Protein AF-A0A955AUF7-F1 (afdb_monomer)

Mean predicted aligned error: 3.5 Å

Solvent-accessible surface area (backbone atoms only — not comparable to full-atom values): 9701 Å² total; per-residue (Å²): 118,64,71,70,59,35,54,52,52,51,51,49,51,53,54,51,50,49,65,68,40,87,87,53,82,34,75,46,76,50,72,71,61,43,32,75,68,65,45,39,61,60,53,25,54,39,35,70,68,66,56,42,58,31,38,39,34,46,24,47,36,54,42,56,31,44,36,44,27,71,62,45,78,72,43,81,55,60,90,87,61,53,71,69,61,31,49,79,70,43,36,46,74,57,91,65,33,29,38,47,52,71,48,54,57,55,47,38,52,54,53,50,53,43,64,74,75,54,76,51,98,85,74,62,87,44,51,40,57,49,41,41,52,50,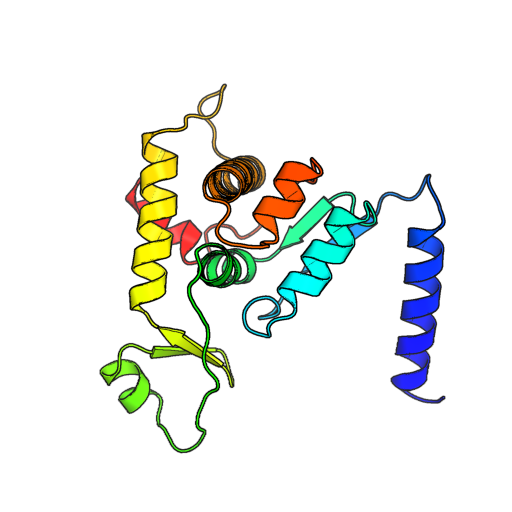6,48,52,40,57,76,66,63,60,54,80,30,56,45,29,34,23,42,77,64,71,30,52,42,38,30,88,53,36,73,67,21,68,57,29,50,47,46,68,75,70,108

Structure (mmCIF, N/CA/C/O backbone):
data_AF-A0A955AUF7-F1
#
_entry.id   AF-A0A955AUF7-F1
#
loop_
_atom_site.group_PDB
_atom_site.id
_atom_site.type_symbol
_atom_site.label_atom_id
_atom_site.label_alt_id
_atom_site.label_comp_id
_atom_site.label_asym_id
_atom_site.label_entity_id
_atom_site.label_seq_id
_atom_site.pdbx_PDB_ins_code
_atom_site.Cartn_x
_atom_site.Cartn_y
_atom_site.Cartn_z
_atom_site.occupancy
_atom_site.B_iso_or_equiv
_atom_site.auth_seq_id
_atom_site.auth_comp_id
_atom_site.auth_asym_id
_atom_site.auth_atom_id
_atom_site.pdbx_PDB_model_num
ATOM 1 N N . THR A 1 1 ? -7.597 -32.572 1.538 1.00 73.12 1 THR A N 1
ATOM 2 C CA . THR A 1 1 ? -6.349 -32.199 0.827 1.00 73.12 1 THR A CA 1
ATOM 3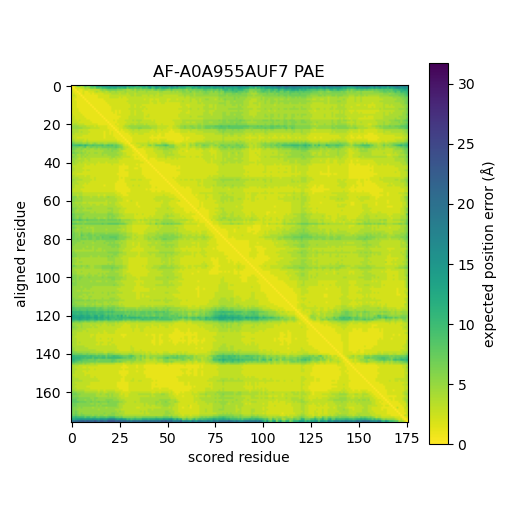 C C . THR A 1 1 ? -5.137 -32.463 1.723 1.00 73.12 1 THR A C 1
ATOM 5 O O . THR A 1 1 ? -5.316 -32.687 2.919 1.00 73.12 1 THR A O 1
ATOM 8 N N . ALA A 1 2 ? -3.921 -32.522 1.165 1.00 88.75 2 ALA A N 1
ATOM 9 C CA . ALA A 1 2 ? -2.657 -32.735 1.894 1.00 88.75 2 ALA A CA 1
ATOM 10 C C . ALA A 1 2 ? -1.643 -31.613 1.581 1.00 88.75 2 ALA A C 1
ATOM 12 O O . ALA A 1 2 ? -1.865 -30.840 0.648 1.00 88.75 2 ALA A O 1
ATOM 13 N N . PHE A 1 3 ? -0.553 -31.528 2.357 1.00 93.56 3 PHE A N 1
ATOM 14 C CA . PHE A 1 3 ? 0.503 -30.503 2.242 1.00 93.56 3 PHE A CA 1
ATOM 15 C C . PHE A 1 3 ? -0.054 -29.069 2.311 1.00 93.56 3 PHE A C 1
ATOM 17 O O . PHE A 1 3 ? -0.939 -28.799 3.125 1.00 93.56 3 PHE A O 1
ATOM 24 N N . SER A 1 4 ? 0.416 -28.157 1.458 1.00 95.75 4 SER A N 1
ATOM 25 C CA . SER A 1 4 ? -0.012 -26.751 1.438 1.00 95.75 4 SER A CA 1
ATOM 26 C C . SER A 1 4 ? -1.510 -26.576 1.186 1.00 95.75 4 SER A C 1
ATOM 28 O O . SER A 1 4 ? -2.111 -25.628 1.679 1.00 95.75 4 SER A O 1
ATOM 30 N N . GLY A 1 5 ? -2.160 -27.534 0.515 1.00 97.50 5 GLY A N 1
ATOM 31 C CA . GLY A 1 5 ? -3.614 -27.526 0.354 1.00 97.50 5 GLY A CA 1
ATOM 32 C C . GLY A 1 5 ? -4.388 -27.765 1.657 1.00 97.50 5 GLY A C 1
ATOM 33 O O . GLY A 1 5 ? -5.571 -27.440 1.716 1.00 97.50 5 GLY A O 1
ATOM 34 N N . ARG A 1 6 ? -3.767 -28.349 2.693 1.00 97.06 6 ARG A N 1
ATOM 35 C CA . ARG A 1 6 ? -4.351 -28.435 4.044 1.00 97.06 6 ARG A CA 1
ATOM 36 C C . ARG A 1 6 ? -4.133 -27.135 4.809 1.00 97.06 6 ARG A C 1
ATOM 38 O O . ARG A 1 6 ? -5.089 -26.605 5.356 1.00 97.06 6 ARG A O 1
ATOM 45 N N . GLN A 1 7 ? -2.913 -26.604 4.758 1.00 97.31 7 GLN A N 1
ATOM 46 C CA . GLN A 1 7 ? -2.559 -25.338 5.405 1.00 97.31 7 GLN A CA 1
ATOM 47 C C . GLN A 1 7 ? -3.433 -24.182 4.900 1.00 97.31 7 GLN A C 1
ATOM 49 O O . GLN A 1 7 ? -3.896 -23.375 5.694 1.00 97.31 7 GLN A O 1
ATOM 54 N N . LEU A 1 8 ? -3.737 -24.141 3.597 1.00 97.38 8 LEU A N 1
ATOM 55 C CA . LEU A 1 8 ? -4.660 -23.154 3.032 1.00 97.38 8 LEU A CA 1
ATOM 56 C C . LEU A 1 8 ? -6.083 -23.290 3.600 1.00 97.38 8 LEU A C 1
ATOM 58 O O . LEU A 1 8 ? -6.727 -22.287 3.891 1.00 97.38 8 LEU A O 1
ATOM 62 N N . GLY A 1 9 ? -6.570 -24.522 3.774 1.00 98.00 9 GLY A N 1
ATOM 63 C CA . GLY A 1 9 ? -7.883 -24.776 4.373 1.00 98.00 9 GLY A CA 1
ATOM 64 C C . GLY A 1 9 ? -7.945 -24.370 5.847 1.00 98.00 9 GLY A C 1
ATOM 65 O O . GLY A 1 9 ? -8.932 -23.780 6.276 1.00 98.00 9 GLY A O 1
ATOM 66 N N . GLU A 1 10 ? -6.878 -24.636 6.603 1.00 97.44 10 GLU A N 1
ATOM 67 C CA . GLU A 1 10 ? -6.734 -24.202 7.998 1.00 97.44 10 GLU A CA 1
ATOM 68 C C . GLU A 1 10 ? -6.674 -22.670 8.099 1.00 97.44 10 GLU A C 1
ATOM 70 O O . GLU A 1 10 ? -7.403 -22.083 8.895 1.00 97.44 10 GLU A O 1
ATOM 75 N N . ALA A 1 11 ? -5.896 -22.005 7.237 1.00 97.38 11 ALA A N 1
ATOM 76 C CA . ALA A 1 11 ? -5.833 -20.544 7.175 1.00 97.38 11 ALA A CA 1
ATOM 77 C C . ALA A 1 11 ? -7.196 -19.917 6.837 1.00 97.38 11 ALA A C 1
ATOM 79 O O . ALA A 1 11 ? -7.600 -18.941 7.466 1.00 97.38 11 ALA A O 1
ATOM 80 N N . PHE A 1 12 ? -7.936 -20.501 5.889 1.00 96.94 12 PHE A N 1
ATOM 81 C CA . PHE A 1 12 ? -9.293 -20.063 5.561 1.00 96.94 12 PHE A CA 1
ATOM 82 C C . PHE A 1 12 ? -10.255 -20.215 6.746 1.00 96.94 12 PHE A C 1
ATOM 84 O O . PHE A 1 12 ? -11.070 -19.323 6.985 1.00 96.94 12 PHE A O 1
ATOM 91 N N . ALA A 1 13 ? -10.165 -21.320 7.493 1.00 97.94 13 ALA A N 1
ATOM 92 C CA . ALA A 1 13 ? -10.996 -21.540 8.673 1.00 97.94 13 ALA A CA 1
ATOM 93 C C 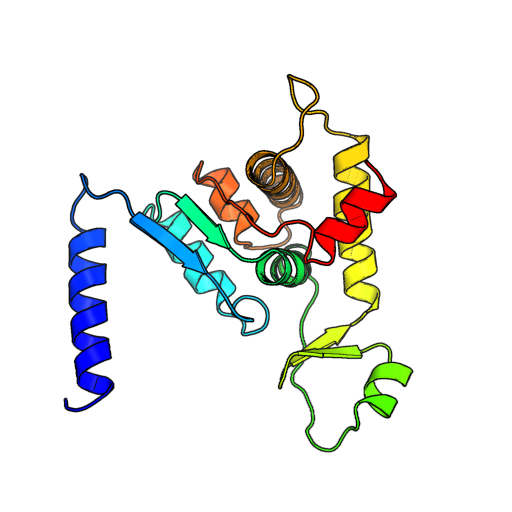. ALA A 1 13 ? -10.734 -20.472 9.748 1.00 97.94 13 ALA A C 1
ATOM 95 O O . ALA A 1 13 ? -11.688 -19.848 10.209 1.00 97.94 13 ALA A O 1
ATOM 96 N N . VAL A 1 14 ? -9.461 -20.198 10.058 1.00 97.62 14 VAL A N 1
ATOM 97 C CA . VAL A 1 14 ? -9.061 -19.158 11.024 1.00 97.62 14 VAL A CA 1
ATOM 98 C C . VAL A 1 14 ? -9.522 -17.772 10.571 1.00 97.62 14 VAL A C 1
ATOM 100 O O . VAL A 1 14 ? -10.174 -17.065 11.334 1.00 97.62 14 VAL A O 1
ATOM 103 N N . LEU A 1 15 ? -9.263 -17.397 9.313 1.00 96.19 15 LEU A N 1
ATOM 104 C CA . LEU A 1 15 ? -9.695 -16.103 8.775 1.00 96.19 15 LEU A CA 1
ATOM 105 C C . LEU A 1 15 ? -11.224 -15.947 8.825 1.00 96.19 15 LEU A C 1
ATOM 107 O O . LEU A 1 15 ? -11.729 -14.871 9.131 1.00 96.19 15 LEU A O 1
ATOM 111 N N . THR A 1 16 ? -11.970 -17.019 8.547 1.00 96.69 16 THR A N 1
ATOM 112 C CA . THR A 1 16 ? -13.439 -17.006 8.600 1.00 96.69 16 THR A CA 1
ATOM 113 C C . THR A 1 16 ? -13.961 -16.852 10.026 1.00 96.69 16 THR A C 1
ATOM 115 O O . THR A 1 16 ? -14.968 -16.176 10.232 1.00 96.69 16 THR A O 1
ATOM 118 N N . GLU A 1 17 ? -13.313 -17.485 11.002 1.00 97.88 17 GLU A N 1
ATOM 119 C CA . GLU A 1 17 ? -13.656 -17.345 12.418 1.00 97.88 17 GLU A CA 1
ATOM 120 C C . GLU A 1 17 ? -13.426 -15.905 12.889 1.00 97.88 17 GLU A C 1
ATOM 122 O O . GLU A 1 17 ? -14.365 -15.279 13.381 1.00 97.88 17 GLU A O 1
ATOM 127 N N . MET A 1 18 ? -12.247 -15.343 12.600 1.00 97.31 18 MET A N 1
ATOM 128 C CA . MET A 1 18 ? -11.919 -13.939 12.884 1.00 97.31 18 MET A CA 1
ATOM 129 C C . MET A 1 18 ? -12.917 -12.971 12.233 1.00 97.31 18 MET A C 1
ATOM 131 O O . MET A 1 18 ? -13.401 -12.054 12.883 1.00 97.31 18 MET A O 1
ATOM 135 N N . ALA A 1 19 ? -13.291 -13.199 10.969 1.00 94.69 19 ALA A N 1
ATOM 136 C CA . ALA A 1 19 ? -14.237 -12.347 10.241 1.00 94.69 19 ALA A CA 1
ATOM 137 C C . ALA A 1 19 ? -15.680 -12.396 10.789 1.00 94.69 19 ALA A C 1
ATOM 139 O O . ALA A 1 19 ? -16.477 -11.480 10.550 1.00 94.69 19 ALA A O 1
ATOM 140 N N . ARG A 1 20 ? -16.061 -13.488 11.465 1.00 95.81 20 ARG A N 1
ATOM 141 C CA . ARG A 1 20 ? -17.407 -13.672 12.036 1.00 95.81 20 ARG A CA 1
ATOM 142 C C . ARG A 1 20 ? -17.517 -13.140 13.458 1.00 95.81 20 ARG A C 1
ATOM 144 O O . ARG A 1 20 ? -18.615 -12.735 13.845 1.00 95.81 20 ARG A O 1
ATOM 151 N N . ASP A 1 21 ? -16.423 -13.142 14.206 1.00 97.06 21 ASP A N 1
ATOM 152 C CA . ASP A 1 21 ? -16.370 -12.610 15.560 1.00 97.06 21 ASP A CA 1
ATOM 153 C C . ASP A 1 21 ? -16.324 -11.073 15.544 1.00 97.06 21 ASP A C 1
ATOM 155 O O . ASP A 1 21 ? -15.392 -10.461 15.030 1.00 97.06 21 ASP A O 1
ATOM 159 N N . LYS A 1 22 ? -17.356 -10.434 16.104 1.00 93.38 22 LYS A N 1
ATOM 160 C CA . LYS A 1 22 ? -17.477 -8.967 16.149 1.00 93.38 22 LYS A CA 1
ATOM 161 C C . LYS A 1 22 ? -16.610 -8.315 17.220 1.00 93.38 22 LYS A C 1
ATOM 163 O O . LYS A 1 22 ? -16.365 -7.117 17.125 1.00 93.38 22 LYS A O 1
ATOM 168 N N . GLU A 1 23 ? -16.123 -9.091 18.181 1.00 96.06 23 GLU A N 1
ATOM 169 C CA . GLU A 1 23 ? -15.215 -8.618 19.228 1.00 96.06 23 GLU A CA 1
ATOM 170 C C . GLU A 1 23 ? -13.738 -8.807 18.824 1.00 96.06 23 GLU A C 1
ATOM 172 O O . GLU A 1 23 ? -12.830 -8.361 19.527 1.00 96.06 23 GLU A O 1
ATOM 177 N N . CYS A 1 24 ? -13.475 -9.455 17.681 1.00 96.94 24 CYS A N 1
ATOM 178 C CA . CYS A 1 24 ? -12.128 -9.711 17.185 1.00 96.94 24 CYS A CA 1
ATOM 179 C C . CYS A 1 24 ? -11.592 -8.526 16.366 1.00 96.94 24 CYS A C 1
ATOM 181 O O . CYS A 1 24 ? -12.023 -8.269 15.241 1.00 96.94 24 CYS A O 1
ATOM 183 N N . ALA A 1 25 ? -10.591 -7.824 16.903 1.00 96.56 25 ALA A N 1
ATOM 184 C CA . ALA A 1 25 ? -9.833 -6.836 16.141 1.00 96.56 25 ALA A CA 1
ATOM 185 C C . ALA A 1 25 ? -8.797 -7.530 15.243 1.00 96.56 25 ALA A C 1
ATOM 187 O O . ALA A 1 25 ? -7.912 -8.239 15.729 1.00 96.56 25 ALA A O 1
ATOM 188 N N . THR A 1 26 ? -8.872 -7.291 13.934 1.00 97.75 26 THR A N 1
ATOM 189 C CA . THR A 1 26 ? -7.984 -7.930 12.952 1.00 97.75 26 THR A CA 1
ATOM 190 C C . THR A 1 26 ? -6.926 -6.951 12.460 1.00 97.75 26 THR A C 1
ATOM 192 O O . THR A 1 26 ? -7.241 -5.883 11.937 1.00 97.75 26 THR A O 1
ATOM 195 N N . VAL A 1 27 ? -5.653 -7.329 12.589 1.00 98.25 27 VAL A N 1
ATOM 196 C CA . VAL A 1 27 ? -4.516 -6.555 12.072 1.00 98.25 27 VAL A CA 1
ATOM 197 C C . VAL A 1 27 ? -3.953 -7.255 10.843 1.00 98.25 27 VAL A C 1
ATOM 199 O O . VAL A 1 27 ? -3.486 -8.390 10.929 1.00 98.25 27 VAL A O 1
ATOM 202 N N . LEU A 1 28 ? -3.974 -6.568 9.703 1.00 97.81 28 LEU A N 1
ATOM 203 C CA . LEU A 1 28 ? -3.432 -7.072 8.447 1.00 97.81 28 LEU A CA 1
ATOM 204 C C . LEU A 1 28 ? -1.975 -6.632 8.290 1.00 97.81 28 LEU A C 1
ATOM 206 O O . LEU A 1 28 ? -1.693 -5.441 8.172 1.00 97.81 28 LEU A O 1
ATOM 210 N N . THR A 1 29 ? -1.050 -7.588 8.264 1.00 97.12 29 THR A N 1
ATOM 211 C CA . THR A 1 29 ? 0.373 -7.333 8.015 1.00 97.12 29 THR A CA 1
ATOM 212 C C . THR A 1 29 ? 0.731 -7.724 6.584 1.00 97.12 29 THR A C 1
ATOM 214 O O . THR A 1 29 ? 0.421 -8.823 6.127 1.00 97.12 29 THR A O 1
ATOM 217 N N . LEU A 1 30 ? 1.364 -6.810 5.853 1.00 94.94 30 LEU A N 1
ATOM 218 C CA . LEU A 1 30 ? 1.622 -6.942 4.423 1.00 94.94 30 LEU A CA 1
ATOM 219 C C . LEU A 1 30 ? 3.112 -6.772 4.122 1.00 94.94 30 LEU A C 1
ATOM 221 O O . LEU A 1 30 ? 3.774 -5.869 4.636 1.00 94.94 30 LEU A O 1
ATOM 225 N N . SER A 1 31 ? 3.636 -7.636 3.258 1.00 89.94 31 SER A N 1
ATOM 226 C CA . SER A 1 31 ? 5.002 -7.562 2.739 1.00 89.94 31 SER A CA 1
ATOM 227 C C . SER A 1 31 ? 5.060 -8.057 1.292 1.00 89.94 31 SER A C 1
ATOM 229 O O . SER A 1 31 ? 4.088 -8.594 0.759 1.00 89.94 31 SER A O 1
ATOM 231 N N . GLY A 1 32 ? 6.205 -7.864 0.635 1.00 86.62 32 GLY A N 1
ATOM 232 C CA . GLY A 1 32 ? 6.381 -8.223 -0.771 1.00 86.62 32 GLY A CA 1
ATOM 233 C C . GLY A 1 32 ? 5.679 -7.258 -1.732 1.00 86.62 32 GLY A C 1
ATOM 234 O O . GLY A 1 32 ? 5.307 -6.146 -1.367 1.00 86.62 32 GLY A O 1
ATOM 235 N N . ALA A 1 33 ? 5.515 -7.690 -2.981 1.00 89.62 33 ALA A N 1
ATOM 236 C CA . ALA A 1 33 ? 5.062 -6.854 -4.093 1.00 89.62 33 ALA A CA 1
ATOM 237 C C . ALA A 1 33 ? 3.567 -7.055 -4.415 1.00 89.62 33 ALA A C 1
ATOM 239 O O . ALA A 1 33 ? 3.185 -7.187 -5.574 1.00 89.62 33 ALA A O 1
ATOM 240 N N . MET A 1 34 ? 2.702 -7.142 -3.398 1.00 91.44 34 MET A N 1
ATOM 241 C CA . MET A 1 34 ? 1.286 -7.502 -3.596 1.00 91.44 34 MET A CA 1
ATOM 242 C C . MET A 1 34 ? 0.497 -6.475 -4.416 1.00 91.44 34 MET A C 1
ATOM 244 O O . MET A 1 34 ? -0.341 -6.862 -5.229 1.00 91.44 34 MET A O 1
ATOM 248 N N . THR A 1 35 ? 0.763 -5.181 -4.232 1.00 91.19 35 THR A N 1
ATOM 249 C CA . THR A 1 35 ? 0.131 -4.108 -5.017 1.00 91.19 35 THR A CA 1
ATOM 250 C C . THR A 1 35 ? 0.543 -4.188 -6.482 1.00 91.19 35 THR A C 1
ATOM 252 O O . THR A 1 35 ? -0.317 -4.249 -7.353 1.00 91.19 35 THR A O 1
ATOM 255 N N . VAL A 1 36 ? 1.840 -4.351 -6.738 1.00 90.56 36 VAL A N 1
ATOM 256 C CA . VAL A 1 36 ? 2.416 -4.584 -8.073 1.00 90.56 36 VAL A CA 1
ATOM 257 C C . VAL A 1 36 ? 1.836 -5.847 -8.730 1.00 90.56 36 VAL A C 1
ATOM 259 O O . VAL A 1 36 ? 1.516 -5.853 -9.916 1.00 90.56 36 VAL A O 1
ATOM 262 N N . ALA A 1 37 ? 1.612 -6.904 -7.943 1.00 91.31 37 ALA A N 1
ATOM 263 C CA . ALA A 1 37 ? 0.984 -8.155 -8.371 1.00 91.31 37 ALA A CA 1
ATOM 264 C C . ALA A 1 37 ? -0.554 -8.080 -8.496 1.00 91.31 37 ALA A C 1
ATOM 266 O O . ALA A 1 37 ? -1.211 -9.119 -8.595 1.00 91.31 37 ALA A O 1
ATOM 267 N N . LYS A 1 38 ? -1.143 -6.876 -8.476 1.00 90.25 38 LYS A N 1
ATOM 268 C CA . LYS A 1 38 ? -2.589 -6.617 -8.613 1.00 90.25 38 LYS A CA 1
ATOM 269 C C . LYS A 1 38 ? -3.467 -7.200 -7.501 1.00 90.25 38 LYS A C 1
ATOM 271 O O . LYS A 1 38 ? -4.684 -7.282 -7.648 1.00 90.25 38 LYS A O 1
ATOM 276 N N . GLN A 1 39 ? -2.888 -7.556 -6.356 1.00 93.69 39 GLN A N 1
ATOM 277 C CA . GLN A 1 39 ? -3.640 -8.025 -5.184 1.00 93.69 39 GLN A CA 1
ATOM 278 C C . GLN A 1 39 ? -4.155 -6.868 -4.310 1.00 93.69 39 GLN A C 1
ATOM 280 O O . GLN A 1 39 ? -4.853 -7.109 -3.327 1.00 93.69 39 GLN A O 1
ATOM 285 N N . GLY A 1 40 ? -3.866 -5.613 -4.680 1.00 93.62 40 GLY A N 1
ATOM 286 C CA . GLY A 1 40 ? -4.348 -4.421 -3.977 1.00 93.62 40 GLY A CA 1
ATOM 287 C C . GLY A 1 40 ? -5.870 -4.389 -3.813 1.00 93.62 40 GLY A C 1
ATOM 288 O O . GLY A 1 40 ? -6.353 -4.076 -2.731 1.00 93.62 40 GLY A O 1
ATOM 289 N N . GLN A 1 41 ? -6.627 -4.816 -4.830 1.00 93.50 41 GLN A N 1
ATOM 290 C CA . GLN A 1 41 ? -8.094 -4.850 -4.761 1.00 93.50 41 GLN A CA 1
ATOM 291 C C . GLN A 1 41 ? -8.633 -5.841 -3.726 1.00 93.50 41 GLN A C 1
ATOM 293 O O . GLN A 1 41 ? -9.643 -5.561 -3.095 1.00 93.50 41 GLN A O 1
ATOM 298 N N . ILE A 1 42 ? -7.945 -6.966 -3.498 1.00 95.81 42 ILE A N 1
ATOM 299 C CA . ILE A 1 42 ? -8.328 -7.906 -2.434 1.00 95.81 42 ILE A CA 1
ATOM 300 C C . ILE A 1 42 ? -8.199 -7.211 -1.074 1.00 95.81 42 ILE A C 1
ATOM 302 O O . ILE A 1 42 ? -9.057 -7.373 -0.214 1.00 95.81 42 ILE A O 1
ATOM 306 N N . ILE A 1 43 ? -7.145 -6.414 -0.885 1.00 96.56 43 ILE A N 1
ATOM 307 C CA . ILE A 1 43 ? -6.920 -5.665 0.355 1.00 96.56 43 ILE A CA 1
ATOM 308 C C . ILE A 1 43 ? -7.984 -4.573 0.525 1.00 96.56 43 ILE A C 1
ATOM 310 O O . ILE A 1 43 ? -8.532 -4.450 1.619 1.00 96.56 43 ILE A O 1
ATOM 314 N N . CYS A 1 44 ? -8.316 -3.834 -0.541 1.00 97.00 44 CYS A N 1
ATOM 315 C CA . CYS A 1 44 ? -9.419 -2.867 -0.527 1.00 97.00 44 CYS A CA 1
ATOM 316 C C . CYS A 1 44 ? -10.732 -3.539 -0.107 1.00 97.00 44 CYS A C 1
ATOM 318 O O . CYS A 1 44 ? -11.344 -3.107 0.861 1.00 97.00 44 CYS A O 1
ATOM 320 N N . ASP A 1 45 ? -11.092 -4.669 -0.724 1.00 97.31 45 ASP A N 1
ATOM 321 C CA . ASP A 1 45 ? -12.307 -5.423 -0.396 1.00 97.31 45 ASP A CA 1
ATOM 322 C C . ASP A 1 45 ? -12.370 -5.848 1.080 1.00 97.31 45 ASP A C 1
ATOM 324 O O . ASP A 1 45 ? -13.440 -5.823 1.692 1.00 97.31 45 ASP A O 1
ATOM 328 N N . LEU A 1 46 ? -11.244 -6.265 1.667 1.00 97.06 46 LEU A N 1
ATOM 329 C CA . LEU A 1 46 ? -11.185 -6.633 3.085 1.00 97.06 46 LEU A CA 1
ATOM 330 C C . LEU A 1 46 ? -11.416 -5.415 3.994 1.00 97.06 46 LEU A C 1
ATOM 332 O O . LEU A 1 46 ? -12.127 -5.528 4.995 1.00 97.06 46 LEU A O 1
ATOM 336 N N . ILE A 1 47 ? -10.838 -4.263 3.644 1.00 98.06 47 ILE A N 1
ATOM 337 C CA . ILE A 1 47 ? -11.017 -3.001 4.374 1.00 98.06 47 ILE A CA 1
ATOM 338 C C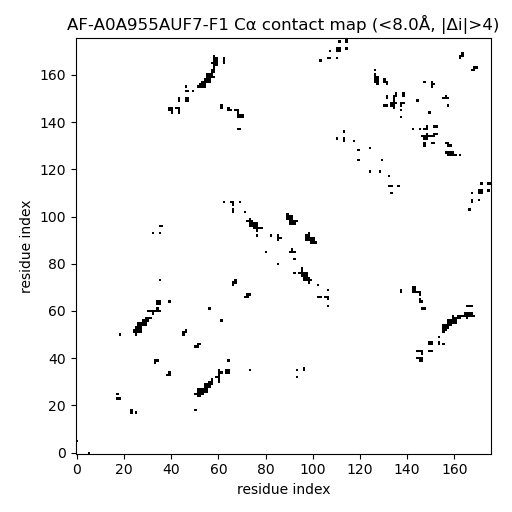 . ILE A 1 47 ? -12.465 -2.514 4.245 1.00 98.06 47 ILE A C 1
ATOM 340 O O . ILE A 1 47 ? -13.120 -2.291 5.259 1.00 98.06 47 ILE A O 1
ATOM 344 N N . ASP A 1 48 ? -12.992 -2.438 3.024 1.00 97.69 48 ASP A N 1
ATOM 345 C CA . ASP A 1 48 ? -14.326 -1.909 2.707 1.00 97.69 48 ASP A CA 1
ATOM 346 C C . ASP A 1 48 ? -15.456 -2.735 3.342 1.00 97.69 48 ASP A C 1
ATOM 348 O O . ASP A 1 48 ? -16.539 -2.228 3.632 1.00 97.69 48 ASP A O 1
ATOM 352 N N . ARG A 1 49 ? -15.206 -4.023 3.607 1.00 96.50 49 ARG A N 1
ATOM 353 C CA . ARG A 1 49 ? -16.137 -4.920 4.315 1.00 96.50 49 ARG A CA 1
ATOM 354 C C . ARG A 1 49 ? -16.004 -4.862 5.840 1.00 96.50 49 ARG A C 1
ATOM 356 O O . ARG A 1 49 ? -16.692 -5.620 6.527 1.00 96.50 49 ARG A O 1
A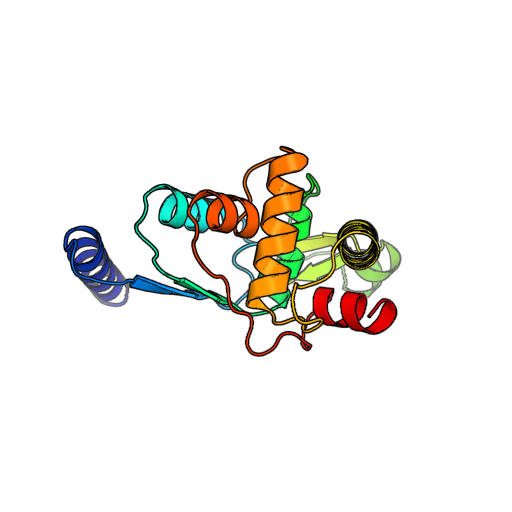TOM 363 N N . GLY A 1 50 ? -15.123 -4.014 6.370 1.00 96.12 50 GLY A N 1
ATOM 364 C CA . GLY A 1 50 ? -14.867 -3.879 7.804 1.00 96.12 50 GLY A CA 1
ATOM 365 C C . GLY A 1 50 ? -14.202 -5.107 8.427 1.00 96.12 50 GLY A C 1
ATOM 366 O O . GLY A 1 50 ? -14.378 -5.356 9.617 1.00 96.12 50 GLY A O 1
ATOM 367 N N . LEU A 1 51 ? -13.480 -5.910 7.634 1.00 97.12 51 LEU A N 1
ATOM 368 C CA . LEU A 1 51 ? -12.789 -7.105 8.133 1.00 97.12 51 LEU A CA 1
ATOM 369 C C . LEU A 1 51 ? -11.421 -6.782 8.737 1.00 97.12 51 LEU A C 1
ATOM 371 O O . LEU A 1 51 ? -10.853 -7.622 9.427 1.00 97.12 51 LEU A O 1
ATOM 375 N N . ILE A 1 52 ? -10.884 -5.592 8.466 1.00 98.12 52 ILE A N 1
ATOM 376 C CA . ILE A 1 52 ? -9.559 -5.160 8.909 1.00 98.12 52 ILE A CA 1
ATOM 377 C C . ILE A 1 52 ? -9.701 -3.947 9.824 1.00 98.12 52 ILE A C 1
ATOM 379 O O . ILE A 1 52 ? -10.304 -2.948 9.448 1.00 98.12 52 ILE A O 1
ATOM 383 N N . SER A 1 53 ? -9.109 -4.027 11.012 1.00 98.12 53 SER A N 1
ATOM 384 C CA . SER A 1 53 ? -9.103 -2.953 12.012 1.00 98.12 53 SER A CA 1
ATOM 385 C C . SER A 1 53 ? -7.851 -2.077 11.934 1.00 98.12 53 SER A C 1
ATOM 387 O O . SER A 1 53 ? -7.879 -0.931 12.365 1.00 98.12 53 SER A O 1
ATOM 389 N N . ALA A 1 54 ? -6.741 -2.606 11.413 1.00 98.50 54 ALA A N 1
ATOM 390 C CA . ALA A 1 54 ? -5.510 -1.860 11.155 1.00 98.50 54 ALA A CA 1
ATOM 391 C C . ALA A 1 54 ? -4.659 -2.562 10.091 1.00 98.50 54 ALA A C 1
ATOM 393 O O . ALA A 1 54 ? -4.679 -3.792 9.986 1.00 98.50 54 ALA A O 1
ATOM 394 N N . VAL A 1 55 ? -3.864 -1.792 9.348 1.00 98.62 55 VAL A N 1
ATOM 395 C CA . VAL A 1 55 ? -2.902 -2.312 8.365 1.00 98.62 55 VAL A CA 1
ATOM 396 C C . VAL A 1 55 ? -1.483 -1.947 8.785 1.00 98.62 55 VAL A C 1
ATOM 398 O O . VAL A 1 55 ? -1.208 -0.812 9.168 1.00 98.62 55 VAL A O 1
ATOM 401 N N . ILE A 1 56 ? -0.558 -2.895 8.670 1.00 98.31 56 ILE A N 1
ATOM 402 C CA . ILE A 1 56 ? 0.883 -2.673 8.814 1.00 98.31 56 ILE A CA 1
ATOM 403 C C . ILE A 1 56 ? 1.550 -3.138 7.523 1.00 98.31 56 ILE A C 1
ATOM 405 O O . ILE A 1 56 ? 1.410 -4.297 7.140 1.00 98.31 56 ILE A O 1
ATOM 409 N N . SER A 1 57 ? 2.279 -2.251 6.853 1.00 97.00 57 SER A N 1
ATOM 410 C CA . SER A 1 57 ? 2.880 -2.523 5.546 1.00 97.00 57 SER A CA 1
ATOM 411 C C . SER A 1 57 ? 4.328 -2.041 5.463 1.00 97.00 57 SER A C 1
ATOM 413 O O . SER A 1 57 ? 4.784 -1.231 6.272 1.00 97.00 57 SER A O 1
ATOM 415 N N . THR A 1 58 ? 5.055 -2.516 4.452 1.00 96.12 58 THR A N 1
ATOM 416 C CA . THR A 1 58 ? 6.292 -1.874 3.987 1.00 96.12 58 THR A CA 1
ATOM 417 C C . THR A 1 58 ? 5.976 -0.599 3.203 1.00 96.12 58 THR A C 1
ATOM 419 O O . THR A 1 58 ? 4.874 -0.451 2.662 1.00 96.12 58 THR A O 1
ATOM 422 N N . GLY A 1 59 ? 6.946 0.320 3.133 1.00 94.31 59 GLY A N 1
ATOM 423 C CA . GLY A 1 59 ? 6.785 1.569 2.391 1.00 94.31 59 GLY A CA 1
ATOM 424 C C . GLY A 1 59 ? 6.724 1.335 0.884 1.00 94.31 59 GLY A C 1
ATOM 425 O O . GLY A 1 59 ? 5.846 1.886 0.233 1.00 94.31 59 GLY A O 1
ATOM 426 N N . ALA A 1 60 ? 7.558 0.433 0.354 1.00 93.50 60 ALA A N 1
ATOM 427 C CA . ALA A 1 60 ? 7.537 0.053 -1.060 1.00 93.50 60 ALA A CA 1
ATOM 428 C C . ALA A 1 60 ? 6.150 -0.425 -1.528 1.00 93.50 60 ALA A C 1
ATOM 430 O O . ALA A 1 60 ? 5.657 0.030 -2.554 1.00 93.50 60 ALA A O 1
ATOM 431 N N . LEU A 1 61 ? 5.463 -1.282 -0.758 1.00 94.69 61 LEU A N 1
ATOM 432 C CA . LEU A 1 61 ? 4.126 -1.760 -1.137 1.00 94.69 61 LEU A CA 1
ATOM 433 C C . LEU A 1 61 ? 3.128 -0.605 -1.275 1.00 94.69 61 LEU A C 1
ATOM 435 O O . LEU A 1 61 ? 2.345 -0.588 -2.227 1.00 94.69 61 LEU A O 1
ATOM 439 N N . ILE A 1 62 ? 3.167 0.354 -0.344 1.00 95.19 62 ILE A N 1
ATOM 440 C CA . ILE A 1 62 ? 2.303 1.538 -0.374 1.00 95.19 62 ILE A CA 1
ATOM 441 C C . ILE A 1 62 ? 2.697 2.476 -1.522 1.00 95.19 62 ILE A C 1
ATOM 443 O O . ILE A 1 62 ? 1.807 2.945 -2.222 1.00 95.19 62 ILE A O 1
ATOM 447 N N . ALA A 1 63 ? 3.994 2.686 -1.760 1.00 93.62 63 ALA A N 1
ATOM 448 C CA . ALA A 1 63 ? 4.511 3.508 -2.855 1.00 93.62 63 ALA A CA 1
ATOM 449 C C . ALA A 1 63 ? 4.072 2.983 -4.224 1.00 93.62 63 ALA A C 1
ATOM 451 O O . ALA A 1 63 ? 3.375 3.679 -4.955 1.00 93.62 63 ALA A O 1
ATOM 452 N N . HIS A 1 64 ? 4.353 1.717 -4.527 1.00 94.06 64 HIS A N 1
ATOM 453 C CA . HIS A 1 64 ? 3.936 1.122 -5.797 1.00 94.06 64 HIS A CA 1
ATOM 454 C C . HIS A 1 64 ? 2.406 0.992 -5.901 1.00 94.06 64 HIS A C 1
ATOM 456 O O . HIS A 1 64 ? 1.830 1.081 -6.979 1.00 94.06 64 HIS A O 1
ATOM 462 N N . GLY A 1 65 ? 1.698 0.806 -4.780 1.00 93.38 65 GLY A N 1
ATOM 463 C CA . GLY A 1 65 ? 0.231 0.833 -4.775 1.00 93.38 65 GLY A CA 1
ATOM 464 C C . GLY A 1 65 ? -0.353 2.213 -5.087 1.00 93.38 65 GLY A C 1
ATOM 465 O O . GLY A 1 65 ? -1.439 2.306 -5.667 1.00 93.38 65 GLY A O 1
ATOM 466 N N . LEU A 1 66 ? 0.362 3.281 -4.728 1.00 93.69 66 LEU A N 1
ATOM 467 C CA . LEU A 1 66 ? -0.039 4.654 -5.008 1.00 93.69 66 LEU A CA 1
ATOM 468 C C . LEU A 1 66 ? -0.007 4.937 -6.510 1.00 93.69 66 LEU A C 1
ATOM 470 O O . LEU A 1 66 ? -0.959 5.534 -7.000 1.00 93.69 66 LEU A O 1
ATOM 474 N N . THR A 1 67 ? 0.987 4.415 -7.238 1.00 93.38 67 THR A N 1
ATOM 475 C CA . THR A 1 67 ? 1.059 4.473 -8.709 1.00 93.38 67 THR A CA 1
ATOM 476 C C . THR A 1 67 ? -0.260 4.047 -9.364 1.00 93.38 67 THR A C 1
ATOM 478 O O . THR A 1 67 ? -0.799 4.753 -10.212 1.00 93.38 67 THR A O 1
ATOM 481 N N . GLU A 1 68 ? -0.838 2.920 -8.944 1.00 90.56 68 GLU A N 1
ATOM 482 C CA . GLU A 1 68 ? -2.127 2.463 -9.488 1.00 90.56 68 GLU A CA 1
ATOM 483 C C . GLU A 1 68 ? -3.308 3.300 -9.008 1.00 90.56 68 GLU A C 1
ATOM 485 O O . GLU A 1 68 ? -4.249 3.538 -9.762 1.00 90.56 68 GLU A O 1
ATOM 490 N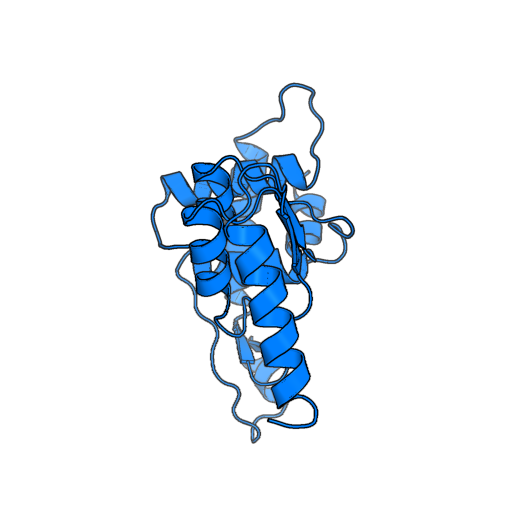 N . SER A 1 69 ? -3.247 3.768 -7.761 1.00 91.38 69 SER A N 1
ATOM 491 C CA . SER A 1 69 ? -4.309 4.578 -7.157 1.00 91.38 69 SER A CA 1
ATOM 492 C C . SER A 1 69 ? -4.462 5.947 -7.833 1.00 91.38 69 SER A C 1
ATOM 494 O O . SER A 1 69 ? -5.523 6.551 -7.721 1.00 91.38 69 SER A O 1
ATOM 496 N N . ILE A 1 70 ? -3.429 6.420 -8.539 1.00 91.56 70 ILE A N 1
ATOM 497 C CA . ILE A 1 70 ? -3.441 7.654 -9.346 1.00 91.56 70 ILE A CA 1
ATOM 498 C C . ILE A 1 70 ? -3.645 7.379 -10.847 1.00 91.56 70 ILE A C 1
ATOM 500 O O . ILE A 1 70 ? -3.344 8.220 -11.691 1.00 91.56 70 ILE A O 1
ATOM 504 N N . GLY A 1 71 ? -4.126 6.181 -11.198 1.00 88.44 71 GLY A N 1
ATOM 505 C CA . GLY A 1 71 ? -4.509 5.811 -12.563 1.00 88.44 71 GLY A CA 1
ATOM 506 C C . GLY A 1 71 ? -3.368 5.323 -13.462 1.00 88.44 71 GLY A C 1
ATOM 507 O O . GLY A 1 71 ? -3.595 5.057 -14.645 1.00 88.44 71 GLY A O 1
ATOM 508 N N . LEU A 1 72 ? -2.150 5.166 -12.937 1.00 92.25 72 LEU A N 1
ATOM 509 C CA . LEU A 1 72 ? -1.020 4.622 -13.692 1.00 92.25 72 LEU A CA 1
ATOM 510 C C . LEU A 1 72 ? -0.977 3.092 -13.585 1.00 92.25 72 LEU A C 1
ATOM 512 O O . LEU A 1 72 ? -1.765 2.456 -12.890 1.00 92.25 72 LEU A O 1
ATOM 516 N N . THR A 1 73 ? -0.115 2.447 -14.369 1.00 90.81 73 THR A N 1
ATOM 517 C CA . THR A 1 73 ? -0.179 0.991 -14.558 1.00 90.81 73 THR A CA 1
ATOM 518 C C . THR A 1 73 ? 1.199 0.344 -14.557 1.00 90.81 73 THR A C 1
ATOM 520 O O . THR A 1 73 ? 2.150 0.868 -15.134 1.00 90.81 73 THR A O 1
ATOM 523 N N . HIS A 1 74 ? 1.262 -0.841 -13.946 1.00 93.88 74 HIS A N 1
ATOM 524 C CA . HIS A 1 74 ? 2.358 -1.799 -14.058 1.00 93.88 74 HIS A CA 1
ATOM 525 C C . HIS A 1 74 ? 2.192 -2.733 -15.262 1.00 93.88 74 HIS A C 1
ATOM 527 O O . HIS A 1 74 ? 1.074 -3.116 -15.621 1.00 93.88 74 HIS A O 1
ATOM 533 N N . TYR A 1 75 ? 3.308 -3.168 -15.842 1.00 94.81 75 TYR A N 1
ATOM 534 C CA . TYR A 1 75 ? 3.339 -3.989 -17.052 1.00 94.81 75 TYR A CA 1
ATOM 535 C C . TYR A 1 75 ? 3.971 -5.351 -16.794 1.00 94.81 75 TYR A C 1
ATOM 537 O O . TYR A 1 75 ? 4.856 -5.499 -15.962 1.00 94.81 75 TYR A O 1
ATOM 545 N N . ARG A 1 76 ? 3.570 -6.364 -17.561 1.00 96.00 76 ARG A N 1
ATOM 546 C CA . ARG A 1 76 ? 4.228 -7.672 -17.517 1.00 96.00 76 ARG A CA 1
ATOM 547 C C . ARG A 1 76 ? 5.636 -7.585 -18.114 1.00 96.00 76 ARG A C 1
ATOM 549 O O . ARG A 1 76 ? 5.806 -7.058 -19.213 1.00 96.00 76 ARG A O 1
ATOM 556 N N . TYR A 1 77 ? 6.619 -8.162 -17.433 1.00 97.06 77 TYR A N 1
ATOM 557 C CA . TYR A 1 77 ? 7.986 -8.282 -17.935 1.00 97.06 77 TYR A CA 1
ATOM 558 C C . TYR A 1 77 ? 8.090 -9.317 -19.069 1.00 97.06 77 TYR A C 1
ATOM 560 O O . TYR A 1 77 ? 7.478 -10.387 -19.023 1.00 97.06 77 TYR A O 1
ATOM 568 N N . ASP A 1 78 ? 8.900 -9.004 -20.083 1.00 96.75 78 ASP A N 1
ATOM 569 C CA . ASP A 1 78 ? 9.341 -9.947 -21.112 1.00 96.75 78 ASP A CA 1
ATOM 570 C C . ASP A 1 78 ? 10.725 -10.507 -20.734 1.00 96.75 78 ASP A C 1
ATOM 572 O O . ASP A 1 78 ? 11.702 -9.762 -20.835 1.00 96.75 78 ASP A O 1
ATOM 576 N N . PRO A 1 79 ? 10.850 -11.805 -20.382 1.00 96.88 79 PRO A N 1
ATOM 577 C CA . PRO A 1 79 ? 12.114 -12.423 -19.963 1.00 96.88 79 PRO A CA 1
ATOM 578 C C . PRO A 1 79 ? 13.263 -12.346 -20.975 1.00 96.88 79 PRO A C 1
ATOM 580 O O . PRO A 1 79 ? 14.392 -12.704 -20.651 1.00 96.88 79 PRO A O 1
ATOM 583 N N . ARG A 1 80 ? 12.990 -11.936 -22.218 1.00 97.69 80 ARG A N 1
ATOM 584 C CA . ARG A 1 80 ? 14.008 -11.743 -23.260 1.00 97.69 80 ARG A CA 1
ATOM 585 C C . ARG A 1 80 ? 14.714 -10.389 -23.169 1.00 97.69 80 ARG A C 1
ATOM 587 O O . ARG A 1 80 ? 15.714 -10.210 -23.859 1.00 97.69 80 ARG A O 1
ATOM 594 N N . LYS A 1 81 ? 14.194 -9.437 -22.386 1.00 97.06 81 LYS A N 1
ATOM 595 C CA . LYS A 1 81 ? 14.798 -8.111 -22.198 1.00 97.06 81 LYS A CA 1
ATOM 596 C C . LYS A 1 81 ? 15.783 -8.128 -21.032 1.00 97.06 81 LYS A C 1
ATOM 598 O O . LYS A 1 81 ? 15.429 -8.611 -19.957 1.00 97.06 81 LYS A O 1
ATOM 603 N N . SER A 1 82 ? 16.982 -7.585 -21.228 1.00 97.75 82 SER A N 1
ATOM 604 C CA . SER A 1 82 ? 17.951 -7.407 -20.139 1.00 97.75 82 SER A CA 1
ATOM 605 C C . SER A 1 82 ? 17.624 -6.179 -19.284 1.00 97.75 82 SER A C 1
ATOM 607 O O . SER A 1 82 ? 16.899 -5.285 -19.727 1.00 97.75 82 SER A O 1
ATOM 609 N N . ASP A 1 83 ? 18.170 -6.123 -18.069 1.00 98.06 83 ASP A N 1
ATOM 610 C CA . ASP A 1 83 ? 17.957 -4.986 -17.166 1.00 98.06 83 ASP A CA 1
ATOM 611 C C . ASP A 1 83 ? 18.559 -3.690 -17.731 1.00 98.06 83 ASP A C 1
ATOM 613 O O . ASP A 1 83 ? 17.977 -2.625 -17.554 1.00 98.06 83 ASP A O 1
ATOM 617 N N . GLU A 1 84 ? 19.644 -3.765 -18.508 1.00 98.25 84 GLU A N 1
ATOM 618 C CA . GLU A 1 84 ? 20.215 -2.607 -19.208 1.00 98.25 84 GLU A CA 1
ATOM 619 C C . GLU A 1 84 ? 19.245 -2.043 -20.252 1.00 98.25 84 GLU A C 1
ATOM 621 O O . GLU A 1 84 ? 19.040 -0.834 -20.325 1.00 98.25 84 GLU A O 1
ATOM 626 N N . GLN A 1 85 ? 18.588 -2.915 -21.026 1.00 98.19 85 GLN A N 1
ATOM 627 C CA . GLN A 1 85 ? 17.590 -2.485 -22.009 1.00 98.19 85 GLN A CA 1
ATOM 628 C C . GLN A 1 85 ? 16.358 -1.874 -21.340 1.00 98.19 85 GLN A C 1
ATOM 630 O O . GLN A 1 85 ? 15.753 -0.955 -21.891 1.00 98.19 85 GLN A O 1
ATOM 635 N N . LEU A 1 86 ? 15.947 -2.409 -20.187 1.00 98.19 86 LEU A N 1
ATOM 636 C CA . LEU A 1 86 ? 14.844 -1.854 -19.405 1.00 98.19 86 LEU A CA 1
ATOM 637 C C . LEU A 1 86 ? 15.210 -0.483 -18.839 1.00 98.19 86 LEU A C 1
ATOM 639 O O . LEU A 1 86 ? 14.410 0.441 -18.964 1.00 98.19 86 LEU A O 1
ATOM 643 N N . PHE A 1 87 ? 16.426 -0.333 -18.313 1.00 97.62 87 PHE A N 1
ATOM 644 C CA . PHE A 1 87 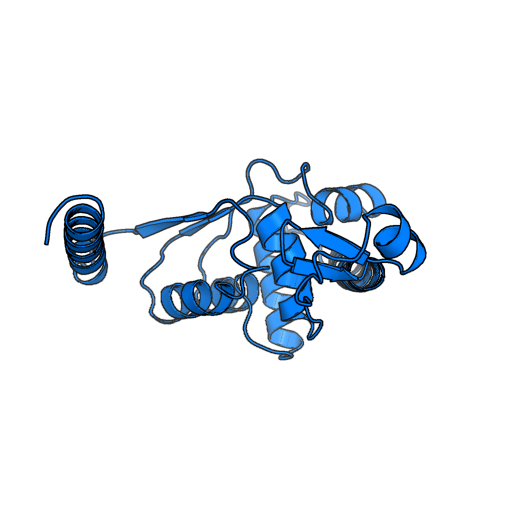? 16.940 0.936 -17.810 1.00 97.62 87 PHE A CA 1
ATOM 645 C C . PHE A 1 87 ? 16.978 2.011 -18.903 1.00 97.62 87 PHE A C 1
ATOM 647 O O . PHE A 1 87 ? 16.443 3.100 -18.709 1.00 97.62 87 PHE A O 1
ATOM 654 N N . GLU A 1 88 ? 17.514 1.698 -20.088 1.00 97.94 88 GLU A N 1
ATOM 655 C CA . GLU A 1 88 ? 17.506 2.616 -21.241 1.00 97.94 88 GLU A CA 1
ATOM 656 C C . GLU A 1 88 ? 16.084 3.012 -21.677 1.00 97.94 88 GLU A C 1
ATOM 658 O O . GLU A 1 88 ? 15.872 4.099 -22.213 1.00 97.94 88 GLU A O 1
ATOM 663 N N . GLN A 1 89 ? 15.101 2.139 -21.443 1.00 97.31 89 GLN A N 1
ATOM 664 C CA . GLN A 1 89 ? 13.683 2.383 -21.720 1.00 97.31 89 GLN A CA 1
ATOM 665 C C . GLN A 1 89 ? 12.950 3.088 -20.565 1.00 97.31 89 GLN A C 1
ATOM 667 O O . GLN A 1 89 ? 11.771 3.404 -20.720 1.00 97.31 89 GLN A O 1
ATOM 672 N N . GLY A 1 90 ? 13.613 3.338 -19.431 1.00 97.25 90 GLY A N 1
ATOM 673 C CA . GLY A 1 90 ? 13.017 3.968 -18.250 1.00 97.25 90 GLY A CA 1
ATOM 674 C C . GLY A 1 90 ? 12.084 3.051 -17.455 1.00 97.25 90 GLY A C 1
ATOM 675 O O . GLY A 1 90 ? 11.114 3.532 -16.871 1.00 97.25 90 GLY A O 1
ATOM 676 N N . TYR A 1 91 ? 12.331 1.738 -17.457 1.00 97.62 91 TYR A N 1
ATOM 677 C CA . TYR A 1 91 ? 11.571 0.766 -16.669 1.00 97.62 91 TYR A CA 1
ATOM 678 C C . TYR A 1 91 ? 12.367 0.237 -15.475 1.00 97.62 91 TYR A C 1
ATOM 680 O O . TYR A 1 91 ? 13.469 -0.288 -15.635 1.00 97.62 91 TYR A O 1
ATOM 688 N N . ASN A 1 92 ? 11.724 0.238 -14.311 1.00 95.81 92 ASN A N 1
ATOM 689 C CA . ASN A 1 92 ? 12.157 -0.478 -13.120 1.00 95.81 92 ASN A CA 1
ATOM 690 C C . ASN A 1 92 ? 11.534 -1.871 -13.110 1.00 95.81 92 ASN A C 1
ATOM 692 O O . ASN A 1 92 ? 10.321 -2.024 -13.286 1.00 95.81 92 ASN A O 1
ATOM 696 N N . ARG A 1 93 ? 12.350 -2.907 -12.898 1.00 96.50 93 ARG A N 1
ATOM 697 C CA . ARG A 1 93 ? 11.868 -4.290 -12.839 1.00 96.50 93 ARG A CA 1
ATOM 698 C C . ARG A 1 93 ? 11.659 -4.754 -11.403 1.00 96.50 93 ARG A C 1
ATOM 700 O O . ARG A 1 93 ? 12.590 -4.797 -10.607 1.00 96.50 93 ARG A O 1
ATOM 707 N N . ILE A 1 94 ? 10.449 -5.223 -11.125 1.00 95.12 94 ILE A N 1
ATOM 708 C CA . ILE A 1 94 ? 10.039 -5.867 -9.877 1.00 95.12 94 ILE A CA 1
ATOM 709 C C . ILE A 1 94 ? 9.710 -7.323 -10.214 1.00 95.12 94 ILE A C 1
ATOM 711 O O . ILE A 1 94 ? 8.585 -7.666 -10.568 1.00 95.12 94 ILE A O 1
ATOM 715 N N . TYR A 1 95 ? 10.728 -8.183 -10.150 1.00 94.19 95 TYR A N 1
ATOM 716 C CA . TYR A 1 95 ? 10.656 -9.589 -10.563 1.00 94.19 95 TYR A CA 1
ATOM 717 C C . TYR A 1 95 ? 10.146 -9.775 -12.008 1.00 94.19 95 TYR A C 1
ATOM 719 O O . TYR A 1 95 ? 10.927 -9.583 -12.943 1.00 94.19 95 TYR A O 1
ATOM 727 N N . ASP A 1 96 ? 8.880 -10.154 -12.192 1.00 94.81 96 ASP A N 1
ATOM 728 C CA . ASP A 1 96 ? 8.203 -10.386 -13.474 1.00 94.81 96 ASP A CA 1
ATOM 729 C C . ASP A 1 96 ? 7.226 -9.259 -13.861 1.00 94.81 96 ASP A C 1
ATOM 731 O O . ASP A 1 96 ? 6.441 -9.389 -14.808 1.00 94.81 96 ASP A O 1
ATOM 735 N N . THR A 1 97 ? 7.314 -8.130 -13.161 1.00 96.00 97 THR A N 1
ATOM 736 C CA . THR A 1 97 ? 6.523 -6.924 -13.390 1.00 96.00 97 THR A CA 1
ATOM 737 C C . THR A 1 97 ? 7.439 -5.720 -13.621 1.00 96.00 97 THR A C 1
ATOM 739 O O . THR A 1 97 ? 8.565 -5.674 -13.129 1.00 96.00 97 THR A O 1
ATOM 742 N N . LEU A 1 98 ? 6.977 -4.756 -14.412 1.00 96.81 98 LEU A N 1
ATOM 743 C CA . LEU A 1 98 ? 7.670 -3.519 -14.749 1.00 96.81 98 LEU A CA 1
ATOM 744 C C . LEU A 1 98 ? 6.855 -2.316 -14.278 1.00 96.81 98 LEU A C 1
ATOM 746 O O . LEU A 1 98 ? 5.640 -2.264 -14.479 1.00 96.81 98 LEU A O 1
ATOM 750 N N . GLU A 1 99 ? 7.547 -1.327 -13.737 1.00 96.38 99 GLU A N 1
ATOM 751 C CA . GLU A 1 99 ? 7.029 0.006 -13.450 1.00 96.38 99 GLU A CA 1
ATOM 752 C C . GLU A 1 99 ? 7.816 1.025 -14.270 1.00 96.38 99 GLU A C 1
ATOM 754 O O . GLU A 1 99 ? 9.013 0.857 -14.487 1.00 96.38 99 GLU A O 1
ATOM 759 N N . MET A 1 100 ? 7.153 2.059 -14.780 1.00 96.44 100 MET A N 1
ATOM 760 C CA . MET A 1 100 ? 7.854 3.127 -15.487 1.00 96.44 100 MET A CA 1
ATOM 761 C C . MET A 1 100 ? 8.430 4.098 -14.456 1.00 96.44 100 MET A C 1
ATOM 763 O O . MET A 1 100 ? 7.687 4.559 -13.595 1.00 96.44 100 MET A O 1
ATOM 767 N N . GLU A 1 101 ? 9.707 4.454 -14.571 1.00 94.75 101 GLU A N 1
ATOM 768 C CA . GLU A 1 101 ? 10.363 5.434 -13.689 1.00 94.75 101 GLU A CA 1
ATOM 769 C C . GLU A 1 101 ? 9.587 6.759 -13.659 1.00 94.75 101 GLU A C 1
ATOM 771 O O . GLU A 1 101 ? 9.407 7.383 -12.619 1.00 94.75 101 GLU A O 1
ATOM 776 N N . SER A 1 102 ? 9.027 7.167 -14.803 1.00 95.62 102 SER A N 1
ATOM 777 C CA . SER A 1 102 ? 8.217 8.382 -14.882 1.00 95.62 102 SER A CA 1
ATOM 778 C C . SER A 1 102 ? 6.963 8.350 -14.011 1.00 95.62 102 SER A C 1
ATOM 780 O O . SER A 1 102 ? 6.512 9.417 -13.609 1.00 95.62 102 SER A O 1
ATOM 782 N N . ASN A 1 103 ? 6.415 7.170 -13.702 1.00 94.94 103 ASN A N 1
ATOM 783 C CA . ASN A 1 103 ? 5.263 7.060 -12.810 1.00 94.94 103 ASN A CA 1
ATOM 784 C C . ASN A 1 103 ? 5.624 7.487 -11.382 1.00 94.94 103 ASN A C 1
ATOM 786 O O . ASN A 1 103 ? 4.807 8.108 -10.707 1.00 94.94 103 ASN A O 1
ATOM 790 N N . LEU A 1 104 ? 6.851 7.197 -10.937 1.00 93.75 104 LEU A N 1
ATOM 791 C CA . LEU A 1 104 ? 7.331 7.601 -9.615 1.00 93.75 104 LEU A CA 1
ATOM 792 C C . LEU A 1 104 ? 7.440 9.128 -9.510 1.00 93.75 104 LEU A C 1
ATOM 794 O O . LEU A 1 104 ? 7.107 9.693 -8.476 1.00 93.75 104 LEU A O 1
ATOM 798 N N . ASN A 1 105 ? 7.759 9.819 -10.610 1.00 94.25 105 ASN A N 1
ATOM 799 C CA . ASN A 1 105 ? 7.701 11.285 -10.651 1.00 94.25 105 ASN A CA 1
ATOM 800 C C . ASN A 1 105 ? 6.269 11.828 -10.490 1.00 94.25 105 ASN A C 1
ATOM 802 O O . ASN A 1 105 ? 6.079 12.936 -9.998 1.00 94.25 105 ASN A O 1
ATOM 806 N N . ASP A 1 106 ? 5.245 11.100 -10.940 1.00 93.81 106 ASP A N 1
ATOM 807 C CA . ASP A 1 106 ? 3.852 11.512 -10.733 1.00 93.81 106 ASP A CA 1
ATOM 808 C C . ASP A 1 106 ? 3.388 11.230 -9.298 1.00 93.81 106 ASP A C 1
ATOM 810 O O . ASP A 1 106 ? 2.665 12.045 -8.720 1.00 93.81 106 ASP A O 1
ATOM 814 N N . VAL A 1 107 ? 3.870 10.141 -8.691 1.00 93.94 107 VAL A N 1
ATOM 815 C CA . VAL A 1 107 ? 3.713 9.883 -7.252 1.00 93.94 107 VAL A CA 1
ATOM 816 C C . VAL A 1 107 ? 4.355 11.002 -6.424 1.00 93.94 107 VAL A C 1
ATOM 818 O O . VAL A 1 107 ? 3.692 11.557 -5.542 1.00 93.94 107 VAL A O 1
ATOM 821 N N . GLU A 1 108 ? 5.580 11.409 -6.759 1.00 95.19 108 GLU A N 1
ATOM 822 C CA . GLU A 1 108 ? 6.292 12.508 -6.099 1.00 95.19 108 GLU A CA 1
ATOM 823 C C . GLU A 1 108 ? 5.461 13.796 -6.106 1.00 95.19 108 GLU A C 1
ATOM 825 O O . GLU A 1 108 ? 5.299 14.428 -5.062 1.00 95.19 108 GLU A O 1
ATOM 830 N N . LYS A 1 109 ? 4.849 14.164 -7.240 1.00 94.19 109 LYS A N 1
ATOM 831 C CA . LYS A 1 109 ? 3.991 15.363 -7.336 1.00 94.19 109 LYS A CA 1
ATOM 832 C C . LYS A 1 109 ? 2.804 15.320 -6.379 1.00 94.19 109 LYS A C 1
ATOM 834 O O . LYS A 1 109 ? 2.393 16.362 -5.860 1.00 94.19 109 LYS A O 1
ATOM 839 N N . VAL A 1 110 ? 2.226 14.141 -6.150 1.00 93.38 110 VAL A N 1
ATOM 840 C CA . VAL A 1 110 ? 1.129 13.968 -5.186 1.00 93.38 110 VAL A CA 1
ATOM 841 C C . VAL A 1 110 ? 1.648 14.177 -3.768 1.00 93.38 110 VAL A C 1
ATOM 843 O O . VAL A 1 110 ? 1.037 14.929 -3.004 1.00 93.38 110 VAL A O 1
ATOM 846 N N . VAL A 1 111 ? 2.792 13.576 -3.430 1.00 94.81 111 VAL A N 1
ATOM 847 C CA . VAL A 1 111 ? 3.435 13.728 -2.117 1.00 94.81 111 VAL A CA 1
ATOM 848 C C . VAL A 1 111 ? 3.826 15.184 -1.859 1.00 94.81 111 VAL A C 1
ATOM 850 O O . VAL A 1 111 ? 3.475 15.744 -0.819 1.00 94.81 111 VAL A O 1
ATOM 853 N N . SER A 1 112 ? 4.490 15.836 -2.808 1.00 94.81 112 SER A N 1
ATOM 854 C CA . SER A 1 112 ? 4.951 17.216 -2.665 1.00 94.81 112 SER A CA 1
ATOM 855 C C . SER A 1 112 ? 3.797 18.213 -2.625 1.00 94.81 112 SER A C 1
ATOM 857 O O . SER A 1 112 ? 3.810 19.140 -1.811 1.00 94.81 112 SER A O 1
ATOM 859 N N . SER A 1 113 ? 2.747 18.002 -3.426 1.00 94.12 113 SER A N 1
ATOM 860 C CA . SER A 1 113 ? 1.500 18.766 -3.316 1.00 94.12 113 SER A CA 1
ATOM 861 C C . SER A 1 113 ? 0.889 18.622 -1.924 1.00 94.12 113 SER A C 1
ATOM 863 O O . SER A 1 113 ? 0.538 19.627 -1.303 1.00 94.12 113 SER A O 1
ATOM 865 N N . LEU A 1 114 ? 0.794 17.394 -1.408 1.00 94.50 114 LEU A N 1
ATOM 866 C CA . LEU A 1 114 ? 0.238 17.131 -0.088 1.00 94.50 114 LEU A CA 1
ATOM 867 C C . LEU A 1 114 ? 1.015 17.874 1.002 1.00 94.50 114 LEU A C 1
ATOM 869 O O . LEU A 1 114 ? 0.414 18.671 1.719 1.00 94.50 114 LEU A O 1
ATOM 873 N N . LEU A 1 115 ? 2.337 17.703 1.065 1.00 93.06 115 LEU A N 1
ATOM 874 C CA . LEU A 1 115 ? 3.191 18.327 2.086 1.00 93.06 115 LEU A CA 1
ATOM 875 C C . LEU A 1 115 ? 3.175 19.862 2.045 1.00 93.06 115 LEU A C 1
ATOM 877 O O . LEU A 1 115 ? 3.380 20.508 3.068 1.00 93.06 115 LEU A O 1
ATOM 881 N N . ARG A 1 116 ? 2.906 20.466 0.881 1.00 92.62 116 ARG A N 1
ATOM 882 C CA . ARG A 1 116 ? 2.757 21.926 0.740 1.00 92.62 116 ARG A CA 1
ATOM 883 C C . ARG A 1 116 ? 1.401 22.455 1.197 1.00 92.62 116 ARG A C 1
ATOM 885 O O . ARG A 1 116 ? 1.287 23.645 1.479 1.00 92.62 116 ARG A O 1
ATOM 892 N N . THR A 1 117 ? 0.373 21.612 1.183 1.00 92.75 117 THR A N 1
ATOM 893 C CA . THR A 1 117 ? -1.024 22.023 1.414 1.00 92.75 117 THR A CA 1
ATOM 894 C C . THR A 1 117 ? -1.586 21.575 2.755 1.00 92.75 117 THR A C 1
ATOM 896 O O . THR A 1 117 ? -2.540 22.178 3.237 1.00 92.75 117 THR A O 1
ATOM 899 N N . GLU A 1 118 ? -1.004 20.546 3.362 1.00 91.69 118 GLU A N 1
ATOM 900 C CA . GLU A 1 118 ? -1.475 19.941 4.602 1.00 91.69 118 GLU A CA 1
ATOM 901 C C . GLU A 1 118 ? -0.393 20.054 5.676 1.00 91.69 118 GLU A C 1
ATOM 903 O O . GLU A 1 118 ? 0.780 19.770 5.432 1.00 91.69 118 GLU A O 1
ATOM 908 N N . THR A 1 119 ? -0.804 20.414 6.890 1.00 90.00 119 THR A N 1
ATOM 909 C CA . THR A 1 119 ? 0.075 20.450 8.063 1.00 90.00 119 THR A CA 1
ATOM 910 C C . THR A 1 119 ? -0.586 19.673 9.197 1.00 90.00 119 THR A C 1
ATOM 912 O O . THR A 1 119 ? -1.756 19.922 9.504 1.00 90.00 119 THR A O 1
ATOM 915 N N . PRO A 1 120 ? 0.123 18.742 9.857 1.00 89.75 120 PRO A N 1
ATOM 916 C CA . PRO A 1 120 ? -0.425 18.020 10.995 1.00 89.75 120 PRO A CA 1
ATOM 917 C C . PRO A 1 120 ? -0.729 18.990 12.156 1.00 89.75 120 PRO A C 1
ATOM 919 O O . PRO A 1 120 ? 0.025 19.942 12.361 1.00 89.75 120 PRO A O 1
ATOM 922 N N . PRO A 1 121 ? -1.791 18.754 12.955 1.00 85.81 121 PRO A N 1
ATOM 923 C CA . PRO A 1 121 ? -2.246 19.699 13.985 1.00 85.81 121 PRO A CA 1
ATOM 924 C C . PRO A 1 121 ? -1.198 20.094 15.036 1.00 85.81 121 PRO A C 1
ATOM 926 O O . PRO A 1 121 ? -1.250 21.191 15.581 1.00 85.81 121 PRO A O 1
ATOM 929 N N . ASP A 1 122 ? -0.258 19.200 15.331 1.00 91.31 122 ASP A N 1
ATOM 930 C CA . ASP A 1 122 ? 0.844 19.383 16.285 1.00 91.31 122 ASP A CA 1
ATOM 931 C C . ASP A 1 122 ? 2.206 19.568 15.587 1.00 91.31 122 ASP A C 1
ATOM 933 O O . ASP A 1 122 ? 3.249 19.532 16.238 1.00 91.31 122 ASP A O 1
ATOM 937 N N . GLY A 1 123 ? 2.210 19.743 14.262 1.00 87.62 123 GLY A N 1
ATOM 938 C CA . GLY A 1 123 ? 3.419 19.908 13.457 1.00 87.62 123 GLY A CA 1
ATOM 939 C C . GLY A 1 123 ? 4.223 18.625 13.219 1.00 87.62 123 GLY A C 1
ATOM 940 O O . GLY A 1 123 ? 5.263 18.695 12.569 1.00 87.62 123 GLY A O 1
ATOM 941 N N . LEU A 1 124 ? 3.767 17.456 13.691 1.00 91.25 124 LEU A N 1
ATOM 942 C CA . LEU A 1 124 ? 4.512 16.200 13.569 1.00 91.25 124 LEU A CA 1
ATOM 943 C C . LEU A 1 124 ? 3.864 15.218 12.589 1.00 91.25 124 LEU A C 1
ATOM 945 O O . LEU A 1 124 ? 2.735 14.749 12.774 1.00 91.25 124 LEU A O 1
ATOM 949 N N . TRP A 1 125 ? 4.617 14.836 11.561 1.00 92.88 125 TRP A N 1
ATOM 950 C CA . TRP A 1 125 ? 4.243 13.734 10.681 1.00 92.88 125 TRP A CA 1
ATOM 951 C C . TRP A 1 125 ? 4.578 12.383 11.319 1.00 92.88 125 TRP A C 1
ATOM 953 O O . TRP A 1 125 ? 5.621 12.193 11.940 1.00 92.88 125 TRP A O 1
ATOM 963 N N . SER A 1 126 ? 3.682 11.419 11.130 1.00 94.69 126 SER A N 1
ATOM 964 C CA . SER A 1 126 ? 3.937 9.994 11.345 1.00 94.69 126 SER A CA 1
ATOM 965 C C . SER A 1 126 ? 3.496 9.238 10.098 1.00 94.69 126 SER A C 1
ATOM 967 O O . SER A 1 126 ? 2.662 9.751 9.347 1.00 94.69 126 SER A O 1
ATOM 969 N N . SER A 1 127 ? 3.993 8.016 9.881 1.00 95.69 127 SER A N 1
ATOM 970 C CA . SER A 1 127 ? 3.583 7.231 8.708 1.00 95.69 127 SER A CA 1
ATOM 971 C C . SER A 1 127 ? 2.067 7.039 8.645 1.00 95.69 127 SER A C 1
ATOM 973 O O . SER A 1 127 ? 1.491 7.179 7.574 1.00 95.69 127 SER A O 1
ATOM 975 N N . ALA A 1 128 ? 1.401 6.851 9.789 1.00 96.81 128 ALA A N 1
ATOM 976 C CA . ALA A 1 128 ? -0.056 6.757 9.853 1.00 96.81 128 ALA A CA 1
ATOM 977 C C . ALA A 1 128 ? -0.777 8.052 9.461 1.00 96.81 128 ALA A C 1
ATOM 979 O O . ALA A 1 128 ? -1.740 8.015 8.695 1.00 96.81 128 ALA A O 1
ATOM 980 N N . ARG A 1 129 ? -0.308 9.208 9.948 1.00 96.00 129 ARG A N 1
ATOM 981 C CA . ARG A 1 129 ? -0.893 10.509 9.581 1.00 96.00 129 ARG A CA 1
ATOM 982 C C . ARG A 1 129 ? -0.671 10.823 8.108 1.00 96.00 129 ARG A C 1
ATOM 984 O O . ARG A 1 129 ? -1.594 11.281 7.445 1.00 96.00 129 ARG A O 1
ATOM 991 N N . PHE A 1 130 ? 0.524 10.530 7.606 1.00 96.19 130 PHE A N 1
ATOM 992 C CA . PHE A 1 130 ? 0.872 10.701 6.204 1.00 96.19 130 PHE A CA 1
ATOM 993 C C . PHE A 1 130 ? 0.013 9.804 5.300 1.00 96.19 130 PHE A C 1
ATOM 995 O O . PHE A 1 130 ? -0.639 10.302 4.388 1.00 96.19 130 PHE A O 1
ATOM 1002 N N . CYS A 1 131 ? -0.084 8.506 5.609 1.00 97.31 131 CYS A N 1
ATOM 1003 C CA . CYS A 1 131 ? -0.935 7.565 4.875 1.00 97.31 131 CYS A CA 1
ATOM 1004 C C . CYS A 1 131 ? -2.403 8.008 4.869 1.00 97.31 131 CYS A C 1
ATOM 1006 O O . CYS A 1 131 ? -3.055 7.950 3.829 1.00 97.31 131 CYS A O 1
ATOM 1008 N N . ARG A 1 132 ? -2.918 8.495 6.007 1.00 97.56 132 ARG A N 1
ATOM 1009 C CA . ARG A 1 132 ? -4.285 9.025 6.099 1.00 97.56 132 ARG A CA 1
ATOM 1010 C C . ARG A 1 132 ? -4.480 10.268 5.230 1.00 97.56 132 ARG A C 1
ATOM 1012 O O . ARG A 1 132 ? -5.512 10.390 4.579 1.00 97.56 132 ARG A O 1
ATOM 1019 N N . ALA A 1 133 ? -3.511 11.180 5.219 1.00 96.88 133 ALA A N 1
ATOM 1020 C CA . ALA A 1 133 ? -3.576 12.394 4.413 1.00 96.88 133 ALA A CA 1
ATOM 1021 C C . ALA A 1 133 ? -3.553 12.072 2.907 1.00 96.88 133 ALA A C 1
ATOM 1023 O O . ALA A 1 133 ? -4.354 12.621 2.154 1.00 96.88 133 ALA A O 1
ATOM 1024 N N . ILE A 1 134 ? -2.709 11.128 2.477 1.00 96.94 134 ILE A N 1
ATOM 1025 C CA . ILE A 1 134 ? -2.711 10.629 1.093 1.00 96.94 134 ILE A CA 1
ATOM 1026 C C . ILE A 1 134 ? -4.052 9.964 0.765 1.00 96.94 134 ILE A C 1
ATOM 1028 O O . ILE A 1 134 ? -4.633 10.253 -0.274 1.00 96.94 134 ILE A O 1
ATOM 1032 N N . GLY A 1 135 ? -4.585 9.128 1.662 1.00 97.56 135 GLY A N 1
ATOM 1033 C CA . GLY A 1 135 ? -5.894 8.495 1.487 1.00 97.56 135 GLY A CA 1
ATOM 1034 C C . GLY A 1 135 ? -7.031 9.499 1.279 1.00 97.56 135 GLY A C 1
ATOM 1035 O O . GLY A 1 135 ? -7.839 9.314 0.373 1.00 97.56 135 GLY A O 1
ATOM 1036 N N . LYS A 1 136 ? -7.038 10.601 2.044 1.00 96.94 136 LYS A N 1
ATOM 1037 C CA . LYS A 1 136 ? -7.961 11.730 1.845 1.00 96.94 136 LYS A CA 1
ATOM 1038 C C . LYS A 1 136 ? -7.820 12.332 0.446 1.00 96.94 136 LYS A C 1
ATOM 1040 O O . LYS A 1 136 ? -8.818 12.514 -0.239 1.00 96.94 136 LYS A O 1
ATOM 1045 N N . ARG A 1 137 ? -6.589 12.612 0.005 1.00 95.44 137 ARG A N 1
ATOM 1046 C CA . ARG A 1 137 ? -6.334 13.188 -1.325 1.00 95.44 137 ARG A CA 1
ATOM 1047 C C . ARG A 1 137 ? -6.799 12.262 -2.452 1.00 95.44 137 ARG A C 1
ATOM 1049 O O . ARG A 1 137 ? -7.387 12.732 -3.417 1.00 95.44 137 ARG A O 1
ATOM 1056 N N . LEU A 1 138 ? -6.560 10.959 -2.322 1.00 95.50 138 LEU A N 1
ATOM 1057 C CA . LEU A 1 138 ? -7.032 9.964 -3.289 1.00 95.50 138 LEU A CA 1
ATOM 1058 C C . LEU A 1 138 ? -8.560 9.884 -3.337 1.00 95.50 138 LEU A C 1
ATOM 1060 O O . LEU A 1 138 ? -9.128 9.669 -4.404 1.00 95.50 138 LEU A O 1
ATOM 1064 N N . ASP A 1 139 ? -9.228 10.063 -2.197 1.00 96.44 139 ASP A N 1
ATOM 1065 C CA . ASP A 1 139 ? -10.687 10.118 -2.150 1.00 96.44 139 ASP A CA 1
ATOM 1066 C C . ASP A 1 139 ? -11.252 11.360 -2.850 1.00 96.44 139 ASP A C 1
ATOM 1068 O O . ASP A 1 139 ? -12.255 11.264 -3.550 1.00 96.44 139 ASP A O 1
ATOM 1072 N N . GLU A 1 140 ? -10.569 12.501 -2.726 1.00 94.69 140 GLU A N 1
ATOM 1073 C CA . GLU A 1 140 ? -10.904 13.741 -3.440 1.00 94.69 140 GLU A CA 1
ATOM 1074 C C . GLU A 1 140 ? -10.686 13.630 -4.960 1.00 94.69 140 GLU A C 1
ATOM 1076 O O . GLU A 1 140 ? -11.428 14.245 -5.725 1.00 94.69 140 GLU A O 1
ATOM 1081 N N . MET A 1 141 ? -9.669 12.877 -5.398 1.00 91.25 141 MET A N 1
ATOM 1082 C CA . MET A 1 141 ? -9.358 12.658 -6.818 1.00 91.25 141 MET A CA 1
ATOM 1083 C C . MET A 1 141 ? -10.342 11.696 -7.498 1.00 91.25 141 MET A C 1
ATOM 1085 O O . MET A 1 141 ? -10.699 11.911 -8.651 1.00 91.25 141 MET A O 1
ATOM 1089 N N . ASP A 1 142 ? -10.789 10.658 -6.785 1.00 88.44 142 ASP A N 1
ATOM 1090 C CA . ASP A 1 142 ? -11.715 9.627 -7.279 1.00 88.44 142 ASP A CA 1
ATOM 1091 C C . ASP A 1 142 ? -11.248 8.876 -8.550 1.00 88.44 142 ASP A C 1
ATOM 1093 O O . ASP A 1 142 ? -12.052 8.379 -9.335 1.00 88.44 142 ASP A O 1
ATOM 1097 N N . ASP A 1 143 ? -9.932 8.726 -8.740 1.00 86.31 143 ASP A N 1
ATOM 1098 C CA . ASP A 1 143 ? -9.351 8.070 -9.927 1.00 86.31 143 ASP A CA 1
ATOM 1099 C C . ASP A 1 143 ? -9.407 6.527 -9.888 1.00 86.31 143 ASP A C 1
ATOM 1101 O O . ASP A 1 143 ? -9.112 5.852 -10.878 1.00 86.31 143 ASP A O 1
ATOM 1105 N N . GLY A 1 144 ? -9.806 5.937 -8.757 1.00 84.25 144 GLY A N 1
ATOM 1106 C CA . GLY A 1 144 ? -9.974 4.491 -8.622 1.00 84.25 144 GLY A CA 1
ATOM 1107 C C . GLY A 1 144 ? -9.894 3.968 -7.186 1.00 84.25 144 GLY A C 1
ATOM 1108 O O . GLY A 1 144 ? -9.799 4.749 -6.230 1.00 84.25 144 GLY A O 1
ATOM 1109 N N . PRO A 1 145 ? -9.968 2.635 -7.007 1.00 86.69 145 PRO A N 1
ATOM 1110 C CA . PRO A 1 145 ? -9.754 2.001 -5.714 1.00 86.69 145 PRO A CA 1
ATOM 1111 C C . PRO A 1 145 ? -8.266 2.007 -5.350 1.00 86.69 145 PRO A C 1
ATOM 1113 O O . PRO A 1 145 ? -7.401 1.795 -6.197 1.00 86.69 145 PRO A O 1
ATOM 1116 N N . GLY A 1 146 ? -7.968 2.161 -4.064 1.00 94.31 146 GLY A N 1
ATOM 1117 C CA . GLY A 1 146 ? -6.603 2.120 -3.549 1.00 94.31 146 GLY A CA 1
ATOM 1118 C C . GLY A 1 146 ? -6.601 1.860 -2.052 1.00 94.31 146 GLY A C 1
ATOM 1119 O O . GLY A 1 146 ? -7.490 2.333 -1.346 1.00 94.31 146 GLY A O 1
ATOM 1120 N N . ILE A 1 147 ? -5.598 1.130 -1.555 1.00 97.06 147 ILE A N 1
ATOM 1121 C CA . ILE A 1 147 ? -5.540 0.697 -0.145 1.00 97.06 147 ILE A CA 1
ATOM 1122 C C . ILE A 1 147 ? -5.689 1.894 0.800 1.00 97.06 147 ILE A C 1
ATOM 1124 O O . ILE A 1 147 ? -6.468 1.840 1.746 1.00 97.06 147 ILE A O 1
ATOM 1128 N N . LEU A 1 148 ? -4.971 2.990 0.527 1.00 97.75 148 LEU A N 1
ATOM 1129 C CA . LEU A 1 148 ? -5.022 4.193 1.359 1.00 97.75 148 LEU A CA 1
ATOM 1130 C C . LEU A 1 148 ? -6.367 4.921 1.271 1.00 97.75 148 LEU A C 1
ATOM 1132 O O . LEU A 1 148 ? -6.809 5.482 2.271 1.00 97.75 148 LEU A O 1
ATOM 1136 N N . ARG A 1 149 ? -7.027 4.890 0.108 1.00 97.44 149 ARG A N 1
ATOM 1137 C CA . ARG A 1 149 ? -8.358 5.476 -0.081 1.00 97.44 149 ARG A CA 1
ATOM 1138 C C . ARG A 1 149 ? -9.413 4.701 0.710 1.00 97.44 149 ARG A C 1
ATOM 1140 O O . ARG A 1 149 ? -10.106 5.299 1.526 1.00 97.44 149 ARG A O 1
ATOM 1147 N N . SER A 1 150 ? -9.473 3.378 0.538 1.00 98.06 150 SER A N 1
ATOM 1148 C CA . SER A 1 150 ? -10.357 2.497 1.316 1.00 98.06 150 SER A CA 1
ATOM 1149 C C . SER A 1 150 ? -10.107 2.654 2.817 1.00 98.06 150 SER A C 1
ATOM 1151 O O . SER A 1 150 ? -11.038 2.828 3.600 1.00 98.06 150 SER A O 1
ATOM 1153 N N . ALA A 1 151 ? -8.837 2.681 3.232 1.00 98.50 151 ALA A N 1
ATOM 1154 C CA . ALA A 1 151 ? -8.471 2.869 4.631 1.00 98.50 151 ALA A CA 1
ATOM 1155 C C . ALA A 1 151 ? -8.925 4.230 5.186 1.00 98.50 151 ALA A C 1
ATOM 1157 O O . ALA A 1 151 ? -9.411 4.298 6.312 1.00 98.50 151 ALA A O 1
ATOM 1158 N N . TYR A 1 152 ? -8.820 5.306 4.400 1.00 98.38 152 TYR A N 1
ATOM 1159 C CA . TYR A 1 152 ? -9.338 6.620 4.780 1.00 98.38 152 TYR A CA 1
ATOM 1160 C C . TYR A 1 152 ? -10.863 6.612 4.949 1.00 98.38 152 TYR A C 1
ATOM 1162 O O . TYR A 1 152 ? -11.356 7.068 5.981 1.00 98.38 152 TYR A O 1
ATOM 1170 N N . GLN A 1 153 ? -11.597 6.049 3.984 1.00 98.06 153 GLN A N 1
ATOM 1171 C CA . GLN A 1 153 ? -13.062 5.987 4.008 1.00 98.06 153 GLN A CA 1
ATOM 1172 C C . GLN A 1 153 ? -13.606 5.155 5.179 1.00 98.06 153 GLN A C 1
ATOM 1174 O O . GLN A 1 153 ? -14.639 5.502 5.748 1.00 98.06 153 GLN A O 1
ATOM 1179 N N . GLN A 1 154 ? -12.911 4.075 5.550 1.00 98.25 154 GLN A N 1
ATOM 1180 C CA . GLN A 1 154 ? -13.313 3.166 6.633 1.00 98.25 154 GLN A CA 1
ATOM 1181 C C . GLN A 1 154 ? -12.662 3.482 7.988 1.00 98.25 154 GLN A C 1
ATOM 1183 O O . GLN A 1 154 ? -12.798 2.706 8.929 1.00 98.25 154 GLN A O 1
ATOM 1188 N N . ASP A 1 155 ? -11.941 4.601 8.100 1.00 98.31 155 ASP A N 1
ATOM 1189 C CA . ASP A 1 155 ? -11.221 5.008 9.315 1.00 98.31 155 ASP A CA 1
ATOM 1190 C C . ASP A 1 155 ? -10.196 3.968 9.829 1.00 98.31 155 ASP A C 1
ATOM 1192 O O . ASP A 1 155 ? -9.904 3.881 11.021 1.00 98.31 155 ASP A O 1
ATOM 1196 N N . VAL A 1 156 ? -9.601 3.189 8.920 1.00 98.62 156 VAL A N 1
ATOM 1197 C CA . VAL A 1 156 ? -8.593 2.166 9.233 1.00 98.62 156 VAL A CA 1
ATOM 1198 C C . VAL A 1 156 ? -7.191 2.791 9.205 1.00 98.62 156 VAL A C 1
ATOM 1200 O O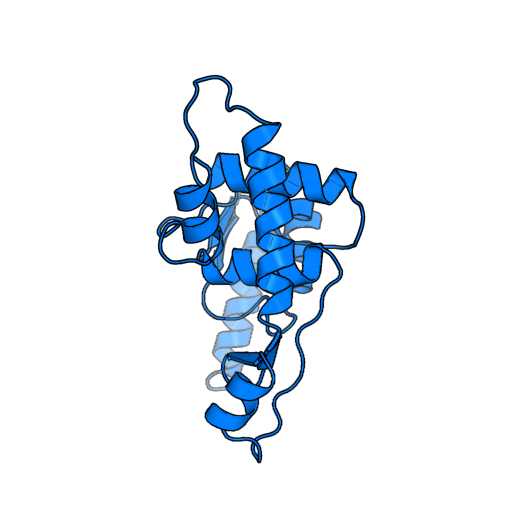 . VAL A 1 156 ? -6.765 3.318 8.175 1.00 98.62 156 VAL A O 1
ATOM 1203 N N . PRO A 1 157 ? -6.408 2.737 10.298 1.00 98.50 157 PRO A N 1
ATOM 1204 C CA . PRO A 1 157 ? -5.046 3.252 10.292 1.00 98.50 157 PRO A CA 1
ATOM 1205 C C . PRO A 1 157 ? -4.098 2.332 9.509 1.00 98.50 157 PRO A C 1
ATOM 1207 O O . PRO A 1 157 ? -4.118 1.108 9.662 1.00 98.50 157 PRO A O 1
ATOM 1210 N N . VAL A 1 158 ? -3.215 2.944 8.714 1.00 98.62 158 VAL A N 1
ATOM 1211 C CA . VAL A 1 158 ? -2.156 2.259 7.959 1.00 98.62 158 VAL A CA 1
ATOM 1212 C C . VAL A 1 158 ? -0.799 2.687 8.499 1.00 98.62 158 VAL A C 1
ATOM 1214 O O . VAL A 1 158 ? -0.454 3.863 8.452 1.00 98.62 158 VAL A O 1
ATOM 1217 N N . PHE A 1 159 ? -0.014 1.742 9.002 1.00 98.25 159 PHE A N 1
ATOM 1218 C CA . PHE A 1 159 ? 1.314 1.997 9.547 1.00 98.25 159 PHE A CA 1
ATOM 1219 C C . PHE A 1 159 ? 2.397 1.501 8.599 1.00 98.25 159 PHE A C 1
ATOM 1221 O O . PHE A 1 159 ? 2.338 0.378 8.099 1.00 98.25 159 PHE A O 1
ATOM 1228 N N . ILE A 1 160 ? 3.437 2.317 8.437 1.00 97.50 160 ILE A N 1
ATOM 1229 C CA . ILE A 1 160 ? 4.673 1.931 7.758 1.00 97.50 160 ILE A CA 1
ATOM 1230 C C . ILE A 1 160 ? 5.816 2.098 8.766 1.00 97.50 160 ILE A C 1
ATOM 1232 O O . ILE A 1 160 ? 6.240 3.232 9.004 1.00 97.50 160 ILE A O 1
ATOM 1236 N N . PRO A 1 161 ? 6.282 1.015 9.417 1.00 95.25 161 PRO A N 1
ATOM 1237 C CA . PRO A 1 161 ? 7.357 1.109 10.406 1.00 95.25 161 PRO A CA 1
ATOM 1238 C C . PRO A 1 161 ? 8.696 1.525 9.783 1.00 95.25 161 PRO A C 1
ATOM 1240 O O . PRO A 1 161 ? 9.379 2.395 10.311 1.00 95.25 161 PRO A O 1
ATOM 1243 N N . ALA A 1 162 ? 9.041 0.944 8.630 1.00 93.75 162 ALA A N 1
ATOM 1244 C CA . ALA A 1 162 ? 10.238 1.275 7.858 1.00 93.75 162 ALA A CA 1
ATOM 1245 C C . ALA A 1 162 ? 9.900 2.286 6.748 1.00 93.75 162 ALA A C 1
ATOM 1247 O O . ALA A 1 162 ? 9.992 1.983 5.564 1.00 93.75 162 ALA A O 1
ATOM 1248 N N . PHE A 1 163 ? 9.422 3.473 7.136 1.00 93.19 163 PHE A N 1
ATOM 1249 C CA . PHE A 1 163 ? 8.937 4.484 6.185 1.00 93.19 163 PHE A CA 1
ATOM 1250 C C . PHE A 1 163 ? 10.031 4.994 5.240 1.00 93.19 163 PHE A C 1
ATOM 1252 O O . PHE A 1 163 ? 9.809 5.118 4.040 1.00 93.19 163 PHE A O 1
ATOM 1259 N N . THR A 1 164 ? 11.226 5.242 5.775 1.00 92.69 164 THR A N 1
ATOM 1260 C CA . THR A 1 164 ? 12.367 5.781 5.020 1.00 92.69 164 THR A CA 1
ATOM 1261 C C . THR A 1 164 ? 12.955 4.795 4.011 1.00 92.69 164 THR A C 1
ATOM 1263 O O . THR A 1 164 ? 13.742 5.201 3.170 1.00 92.69 164 THR A O 1
ATOM 1266 N N . ASP A 1 165 ? 12.592 3.514 4.093 1.00 93.25 165 ASP A N 1
ATOM 1267 C CA . ASP A 1 165 ? 12.979 2.475 3.133 1.00 93.25 165 ASP A CA 1
ATOM 1268 C C . ASP A 1 165 ? 11.920 2.366 2.020 1.00 93.25 165 ASP A C 1
ATOM 1270 O O . ASP A 1 165 ? 11.252 1.342 1.847 1.00 93.25 165 ASP A O 1
ATOM 1274 N N . SER A 1 166 ? 11.650 3.490 1.349 1.00 93.00 166 SER A N 1
ATOM 1275 C CA . SER A 1 166 ? 10.705 3.570 0.229 1.00 93.00 166 SER A CA 1
ATOM 1276 C C . SER A 1 166 ? 10.858 4.854 -0.579 1.00 93.00 166 SER A C 1
ATOM 1278 O O . SER A 1 166 ? 11.340 5.854 -0.050 1.00 93.00 166 SER A O 1
ATOM 1280 N N . GLU A 1 167 ? 10.354 4.843 -1.817 1.00 91.75 167 GLU A N 1
ATOM 1281 C CA . GLU A 1 167 ? 10.288 6.029 -2.688 1.00 91.75 167 GLU A CA 1
ATOM 1282 C C . GLU A 1 167 ? 9.550 7.195 -2.021 1.00 91.75 167 GLU A C 1
ATOM 1284 O O . GLU A 1 167 ? 10.062 8.303 -1.949 1.00 91.75 167 GLU A O 1
ATOM 1289 N N . ILE A 1 168 ? 8.411 6.926 -1.376 1.00 92.62 168 ILE A N 1
ATOM 1290 C CA . ILE A 1 168 ? 7.682 7.952 -0.615 1.00 92.62 168 ILE A CA 1
ATOM 1291 C C . ILE A 1 168 ? 8.548 8.522 0.526 1.00 92.62 168 ILE A C 1
ATOM 1293 O O . ILE A 1 168 ? 8.460 9.704 0.856 1.00 92.62 168 ILE A O 1
ATOM 1297 N N . GLY A 1 169 ? 9.384 7.692 1.155 1.00 93.69 169 GLY A N 1
ATOM 1298 C CA . GLY A 1 169 ? 10.342 8.142 2.163 1.00 93.69 169 GLY A CA 1
ATOM 1299 C C . GLY A 1 169 ? 11.368 9.126 1.596 1.00 93.69 169 GLY A C 1
ATOM 1300 O O . GLY A 1 169 ? 11.699 10.108 2.268 1.00 93.69 169 GLY A O 1
ATOM 1301 N N . LEU A 1 170 ? 11.826 8.895 0.362 1.00 93.25 170 LEU A N 1
ATOM 1302 C CA . LEU A 1 170 ? 12.699 9.812 -0.371 1.00 93.25 170 LEU A CA 1
ATOM 1303 C C . LEU A 1 170 ? 11.964 11.111 -0.712 1.00 93.25 170 LEU A C 1
ATOM 1305 O O . LEU A 1 170 ? 12.477 12.181 -0.382 1.00 93.25 170 LEU A O 1
ATOM 1309 N N . ASP A 1 171 ? 10.747 11.033 -1.252 1.00 92.88 171 ASP A N 1
ATOM 1310 C CA . ASP A 1 171 ? 9.929 12.206 -1.588 1.00 92.88 171 ASP A CA 1
ATOM 1311 C C . ASP A 1 171 ? 9.723 13.111 -0.371 1.00 92.88 171 ASP A C 1
ATOM 1313 O O . ASP A 1 171 ? 9.964 14.318 -0.422 1.00 92.88 171 ASP A O 1
ATOM 1317 N N . VAL A 1 172 ? 9.340 12.527 0.769 1.00 91.19 172 VAL A N 1
ATOM 1318 C CA . VAL A 1 172 ? 9.195 13.279 2.019 1.00 91.19 172 VAL A CA 1
ATOM 1319 C C . VAL A 1 172 ? 10.519 13.930 2.415 1.00 91.19 172 VAL A C 1
ATOM 1321 O O . VAL A 1 172 ? 10.513 15.090 2.802 1.00 91.19 172 VAL A O 1
ATOM 1324 N N . SER A 1 173 ? 11.658 13.247 2.287 1.00 90.31 173 SER A N 1
ATOM 1325 C CA . SER A 1 173 ? 12.961 13.820 2.664 1.00 90.31 173 SER A CA 1
ATOM 1326 C C . SER A 1 173 ? 13.409 15.004 1.798 1.00 90.31 173 SER A C 1
ATOM 1328 O O . SER A 1 173 ? 14.218 15.814 2.248 1.00 90.31 173 SER A O 1
ATOM 1330 N N . ILE A 1 174 ? 12.883 15.118 0.575 1.00 88.06 174 ILE A N 1
ATOM 1331 C CA . ILE A 1 174 ? 13.175 16.227 -0.342 1.00 88.06 174 ILE A CA 1
ATOM 1332 C C . ILE A 1 174 ? 12.324 17.462 -0.006 1.00 88.06 174 ILE A C 1
ATOM 1334 O O . ILE A 1 174 ? 12.777 18.591 -0.207 1.00 88.06 174 ILE A O 1
ATOM 1338 N N . TRP A 1 175 ? 11.103 17.262 0.500 1.00 78.88 175 TRP A N 1
ATOM 1339 C CA . TRP A 1 175 ? 10.102 18.326 0.652 1.00 78.88 175 TRP A CA 1
ATOM 1340 C C . TRP A 1 175 ? 9.720 18.689 2.093 1.00 78.88 175 TRP A C 1
ATOM 1342 O O . TRP A 1 175 ? 9.053 19.712 2.275 1.00 78.88 175 TRP A O 1
ATOM 1352 N N . ALA A 1 176 ? 10.081 17.868 3.082 1.00 62.56 176 ALA A N 1
ATOM 1353 C CA . ALA A 1 176 ? 9.794 18.087 4.504 1.00 62.56 176 ALA A CA 1
ATOM 1354 C C . ALA A 1 176 ? 10.797 19.011 5.210 1.00 62.56 176 ALA A C 1
ATOM 1356 O O . ALA A 1 176 ? 11.944 19.163 4.733 1.00 62.56 176 ALA A O 1
#

Foldseek 3Di:
DDDVVVVVVVVVVVLVVLQPDPVRAAEAEDEAQCLLVVVQVVLLVCLLSVSHQAYEYAQANQLSLVLVLQPHHKDFADPVDDPVNCVVVQWDDRDRIIDHVVSLVVSLVLLLVLLVPDADPVRDDFQQNSLLSSLVVSCVVVSDDTNSVSCNVSVYTYHHPPNCPHSSVVSVVVRD

Nearest PDB structures (foldseek):
  8put-assembly1_A  TM=8.777E-01  e=2.149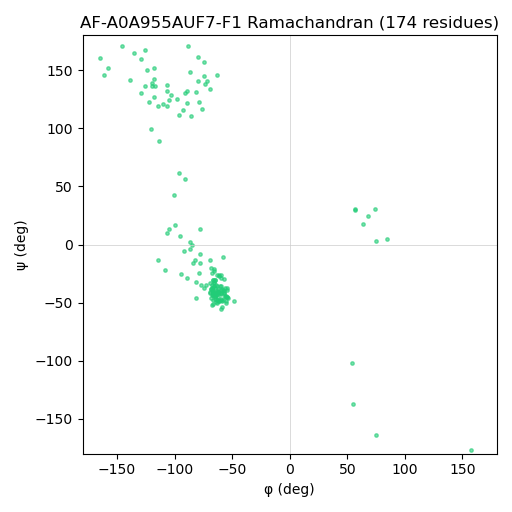E-09  Saccharolobus islandicus
  8qzx-assembly1_C  TM=8.850E-01  e=2.415E-09  Trichomonas vaginalis
  8qzx-assembly1_B  TM=8.910E-01  e=1.042E-08  Trichomonas vaginalis
  8a0f-assembly1_A-2  TM=8.304E-01  e=6.156E-09  Homo sapiens
  8a0e-assembly1_C  TM=8.661E-01  e=2.656E-08  Homo sapiens

Secondary structure (DSSP, 8-state):
--THHHHHHHHHHHHHHHHH-TT---EEEE-SSTTTTTTHHHHHHHHHTT--SEEEE-HHHHHHHHHHHTT---EE--TTS-HHHHHHTTEEEETTEEEEHHHHHHHHHHHHHHHHH---TTS---HHHHHHHHHHHHHHH--S--HHHHHHHTT--EE-TTTTSSHHHHHHHHH-

Sequence (176 aa):
TAFSGRQLGEAFAVLTEMARDKECATVLTLSGAMTVAKQGQIICDLIDRGLISAVISTGALIAHGLTESIGLTHYRYDPRKSDEQLFEQGYNRIYDTLEMESNLNDVEKVVSSLLRTETPPDGLWSSARFCRAIGKRLDEMDDGPGILRSAYQQDVPVFIPAFTDSEIGLDVSIWA

Radius of gyration: 17.61 Å; Cα contacts (8 Å, |Δi|>4): 247; chains: 1; bounding box: 38×55×42 Å

pLDDT: mean 94.51, std 4.36, range [62.56, 98.62]